Protein AF-A0ABD0PBW5-F1 (afdb_monomer_lite)

Organism: Cirrhinus mrigala (NCBI:txid683832)

Radius of gyration: 19.47 Å; chains: 1; bounding box: 37×63×21 Å

Foldseek 3Di:
DDDPPPVVVVVCPVVVVVVVVVVVVVCVCVVCVVVVVVCCPPVLNVCVVVDVPSVLVVLVVDVVNVVCCVVPVVSVVCSVCVVVVVD

InterPro domains:
  IPR006636 Heat shock chaperonin-binding [SM00727] (32-69)
  IPR015496 Ubiquilin [PTHR10677] (21-87)

pLDDT: mean 75.02, std 13.1, range [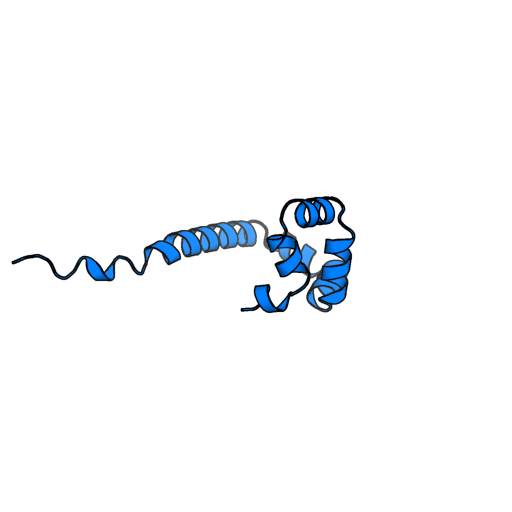41.69, 90.88]

Structure (mmCIF, N/CA/C/O backbone):
data_AF-A0ABD0PBW5-F1
#
_entry.id   AF-A0ABD0PBW5-F1
#
loop_
_atom_site.group_PDB
_atom_site.id
_atom_site.type_symbol
_atom_site.label_atom_id
_atom_site.label_alt_id
_atom_site.label_comp_id
_atom_site.label_asym_id
_atom_site.label_entity_id
_atom_site.label_seq_id
_atom_site.pdbx_PDB_ins_code
_atom_site.Cartn_x
_atom_site.Cartn_y
_atom_site.Cartn_z
_atom_site.occupancy
_atom_site.B_iso_or_equiv
_atom_site.auth_seq_id
_atom_site.auth_comp_id
_atom_site.auth_asym_id
_atom_site.auth_atom_id
_atom_site.pdbx_PDB_model_num
ATOM 1 N N . GLY A 1 1 ? -8.342 50.635 3.751 1.00 41.69 1 GLY A N 1
ATOM 2 C CA . GLY A 1 1 ? -9.160 49.488 3.329 1.00 41.69 1 GLY A CA 1
ATOM 3 C C . GLY A 1 1 ? -8.227 48.350 3.016 1.00 41.69 1 GLY A C 1
ATOM 4 O O . GLY A 1 1 ? -7.623 48.362 1.958 1.00 41.69 1 GLY A O 1
ATOM 5 N N . PHE A 1 2 ? -8.028 47.464 3.986 1.00 52.09 2 PHE A N 1
ATOM 6 C CA . PHE A 1 2 ? -7.218 46.250 3.893 1.00 52.09 2 PHE A CA 1
ATOM 7 C C . PHE A 1 2 ? -8.206 45.082 3.869 1.00 52.09 2 PHE A C 1
ATOM 9 O O . PHE A 1 2 ? -9.036 45.012 4.774 1.00 52.09 2 PHE A O 1
ATOM 16 N N . GLY A 1 3 ? -8.158 44.206 2.863 1.00 51.78 3 GLY A N 1
ATOM 17 C CA . GLY A 1 3 ? -9.077 43.063 2.842 1.00 51.78 3 GLY A CA 1
ATOM 18 C C . GLY A 1 3 ? -9.069 42.130 1.632 1.00 51.78 3 GLY A C 1
ATOM 19 O O . GLY A 1 3 ? -9.874 41.210 1.643 1.00 51.78 3 GLY A O 1
ATOM 20 N N . ASP A 1 4 ? -8.198 42.301 0.630 1.00 51.25 4 ASP A N 1
ATOM 21 C CA . ASP A 1 4 ? -8.316 41.545 -0.636 1.00 51.25 4 ASP A CA 1
ATOM 22 C C . ASP A 1 4 ? -7.090 40.681 -0.995 1.00 51.25 4 ASP A C 1
ATOM 24 O O . ASP A 1 4 ? -6.803 40.447 -2.159 1.00 51.25 4 ASP A O 1
ATOM 28 N N . LEU A 1 5 ? -6.324 40.198 -0.008 1.00 54.84 5 LEU A N 1
ATOM 29 C CA . LEU A 1 5 ? -5.186 39.288 -0.267 1.00 54.84 5 LEU A CA 1
ATOM 30 C C . LEU A 1 5 ? -5.240 37.961 0.509 1.00 54.84 5 LEU A C 1
ATOM 32 O O . LEU A 1 5 ? -4.408 37.086 0.289 1.00 54.84 5 LEU A O 1
ATOM 36 N N . SER A 1 6 ? -6.251 37.749 1.355 1.00 55.72 6 SER A N 1
ATOM 37 C CA . SER A 1 6 ? -6.403 36.497 2.117 1.00 55.72 6 SER A CA 1
ATOM 38 C C . SER A 1 6 ? -7.077 35.366 1.322 1.00 55.72 6 SER A C 1
ATOM 40 O O . SER A 1 6 ? -7.064 34.218 1.761 1.00 55.72 6 SER A O 1
ATOM 42 N N . GLY A 1 7 ? -7.639 35.656 0.141 1.00 47.25 7 GLY A N 1
ATOM 43 C CA . GLY A 1 7 ? -8.321 34.671 -0.711 1.00 47.25 7 GLY A CA 1
ATOM 44 C C . GLY A 1 7 ? -7.389 33.752 -1.511 1.00 47.25 7 GLY A C 1
ATOM 45 O O . GLY A 1 7 ? -7.811 32.681 -1.938 1.00 47.25 7 GLY A O 1
ATOM 46 N N . LEU A 1 8 ? -6.112 34.122 -1.671 1.00 52.62 8 LEU A N 1
ATOM 47 C CA . LEU A 1 8 ? -5.130 33.345 -2.442 1.00 52.62 8 LEU A CA 1
ATOM 48 C C . LEU A 1 8 ? -4.302 32.366 -1.581 1.00 52.62 8 LEU A C 1
ATOM 50 O O . LEU A 1 8 ? -3.470 31.636 -2.105 1.00 52.62 8 LEU A O 1
ATOM 54 N N . ALA A 1 9 ? -4.539 32.309 -0.266 1.00 49.53 9 ALA A N 1
ATOM 55 C CA . ALA A 1 9 ? -3.876 31.359 0.637 1.00 49.53 9 ALA A CA 1
ATOM 56 C C . ALA A 1 9 ? -4.649 30.032 0.804 1.00 49.53 9 ALA A C 1
ATOM 58 O O . ALA A 1 9 ? -4.089 29.038 1.265 1.00 49.53 9 ALA A O 1
ATOM 59 N N . ASN A 1 10 ? -5.926 29.980 0.404 1.00 49.47 10 ASN A N 1
ATOM 60 C CA . ASN A 1 10 ? -6.800 28.826 0.659 1.00 49.47 10 ASN A CA 1
ATOM 61 C C . ASN A 1 10 ? -6.789 27.753 -0.451 1.00 49.47 10 ASN A C 1
ATOM 63 O O . ASN A 1 10 ? -7.391 26.698 -0.286 1.00 49.47 10 ASN A O 1
ATOM 67 N N . LEU A 1 11 ? -6.073 27.975 -1.559 1.00 52.94 11 LEU A N 1
ATOM 68 C CA . LEU A 1 11 ? -5.841 26.949 -2.592 1.00 52.94 11 LEU A CA 1
ATOM 69 C C . LEU A 1 11 ? -4.555 26.131 -2.350 1.00 52.94 11 LEU A C 1
ATOM 71 O O . LEU A 1 11 ? -4.268 25.203 -3.099 1.00 52.94 11 LEU A O 1
ATOM 75 N N . GLY A 1 12 ? -3.795 26.436 -1.289 1.00 52.88 12 GLY A N 1
ATOM 76 C CA . GLY A 1 12 ? -2.545 25.748 -0.940 1.00 52.88 12 GLY A CA 1
ATOM 77 C C . GLY A 1 12 ? -2.644 24.728 0.203 1.00 52.88 12 GLY A C 1
ATOM 78 O O . GLY A 1 12 ? -1.743 23.907 0.356 1.00 52.88 12 GLY A O 1
ATOM 79 N N . MET A 1 13 ? -3.720 24.725 1.001 1.00 54.16 13 MET A N 1
ATOM 80 C CA . MET A 1 13 ? -3.798 23.899 2.223 1.00 54.16 13 MET A CA 1
ATOM 81 C C . MET A 1 13 ? -4.097 22.410 1.986 1.00 54.16 13 MET A C 1
ATOM 83 O O . MET A 1 13 ? -3.702 21.586 2.802 1.00 54.16 13 MET A O 1
ATOM 87 N N . GLY A 1 14 ? -4.708 22.030 0.858 1.00 53.66 14 GLY A N 1
ATOM 88 C CA . GLY A 1 14 ? -4.776 20.616 0.447 1.00 53.66 14 GLY A CA 1
ATOM 89 C C . GLY A 1 14 ? -3.441 20.103 -0.106 1.00 53.66 14 GLY A C 1
ATOM 90 O O . GLY A 1 14 ? -3.083 18.940 0.070 1.00 53.66 14 GLY A O 1
ATOM 91 N N . SER A 1 15 ? -2.662 21.003 -0.717 1.00 55.81 15 SER A N 1
ATOM 92 C CA . SER A 1 15 ? -1.329 20.697 -1.225 1.00 55.81 15 SER A CA 1
ATOM 93 C C . SER A 1 15 ? -0.292 20.624 -0.112 1.00 55.81 15 SER A C 1
ATOM 95 O O . SER A 1 15 ? 0.646 19.866 -0.275 1.00 55.81 15 SER A O 1
ATOM 97 N N . ALA A 1 16 ? -0.420 21.363 0.993 1.00 57.22 16 ALA A N 1
ATOM 98 C CA . ALA A 1 16 ? 0.542 21.306 2.097 1.00 57.22 16 ALA A CA 1
ATOM 99 C C . ALA A 1 16 ? 0.584 19.912 2.745 1.00 57.22 16 ALA A C 1
ATOM 101 O O . ALA A 1 16 ? 1.658 19.337 2.876 1.00 57.22 16 ALA A O 1
ATOM 102 N N . ASN A 1 17 ? -0.578 19.315 3.032 1.00 63.91 17 ASN A N 1
ATOM 103 C CA . ASN A 1 17 ? -0.660 17.949 3.558 1.00 63.91 17 ASN A CA 1
ATOM 104 C C . ASN A 1 17 ? -0.196 16.903 2.537 1.00 63.91 17 ASN A C 1
ATOM 106 O O . ASN A 1 17 ? 0.473 15.942 2.904 1.00 63.91 17 ASN A O 1
ATOM 110 N N . PHE A 1 18 ? -0.518 17.086 1.253 1.00 65.81 18 PHE A N 1
ATOM 111 C CA . PHE A 1 18 ? -0.052 16.184 0.198 1.00 65.81 18 PHE A CA 1
ATOM 112 C C . PHE A 1 18 ? 1.454 16.316 -0.056 1.00 65.81 18 PHE A C 1
ATOM 114 O O . PHE A 1 18 ? 2.128 15.321 -0.283 1.00 65.81 18 PHE A O 1
ATOM 121 N N . MET A 1 19 ? 1.997 17.527 0.015 1.00 73.06 19 MET A N 1
ATOM 122 C CA . MET A 1 19 ? 3.412 17.828 -0.192 1.00 73.06 19 MET A CA 1
ATOM 123 C C . MET A 1 19 ? 4.242 17.385 1.020 1.00 73.06 19 MET A C 1
ATOM 125 O O . MET A 1 19 ? 5.342 16.874 0.842 1.00 73.06 19 MET A O 1
ATOM 129 N N . GLU A 1 20 ? 3.700 17.473 2.236 1.00 76.88 20 GLU A N 1
ATOM 130 C CA . GLU A 1 20 ? 4.305 16.906 3.446 1.00 76.88 20 GLU A CA 1
ATOM 131 C C . GLU A 1 20 ? 4.261 15.370 3.434 1.00 76.88 20 GLU A C 1
ATOM 133 O O . GLU A 1 20 ? 5.281 14.728 3.686 1.00 76.88 20 GLU A O 1
ATOM 138 N N . LEU A 1 21 ? 3.139 14.769 3.018 1.00 77.62 21 LEU A N 1
ATOM 139 C CA . LEU A 1 21 ? 3.033 13.324 2.791 1.00 77.62 21 LEU A CA 1
ATOM 140 C C . LEU A 1 21 ? 3.991 12.855 1.687 1.00 77.62 21 LEU A C 1
ATOM 142 O O . LEU A 1 21 ? 4.657 11.834 1.837 1.00 77.62 21 LEU A O 1
ATOM 146 N N . GLN A 1 22 ? 4.108 13.614 0.596 1.00 76.94 22 GLN A N 1
ATOM 147 C CA . GLN A 1 22 ? 5.035 13.339 -0.498 1.00 76.94 22 GLN A CA 1
ATOM 148 C C . GLN A 1 22 ? 6.486 13.444 -0.028 1.00 76.94 22 GLN A C 1
ATOM 150 O O . GLN A 1 22 ? 7.301 12.614 -0.422 1.00 76.94 22 GLN A O 1
ATOM 155 N N . GLN A 1 23 ? 6.818 14.416 0.826 1.00 79.38 23 GLN A N 1
ATOM 156 C CA . GLN A 1 23 ? 8.150 14.536 1.417 1.00 79.38 23 GLN A CA 1
ATOM 157 C C . GLN A 1 23 ? 8.445 13.408 2.402 1.00 79.38 23 GLN A C 1
ATOM 159 O O . GLN A 1 23 ? 9.564 12.903 2.420 1.00 79.38 23 GLN A O 1
ATOM 164 N N . GLN A 1 24 ? 7.472 12.988 3.208 1.00 79.88 24 GLN A N 1
ATOM 165 C CA . GLN A 1 24 ? 7.638 11.874 4.135 1.00 79.88 24 GLN A CA 1
ATOM 166 C C . GLN A 1 24 ? 7.813 10.552 3.384 1.00 79.88 24 GLN A C 1
ATOM 168 O O . GLN A 1 24 ? 8.743 9.802 3.683 1.00 79.88 24 GLN A O 1
ATOM 173 N N . MET A 1 25 ? 6.993 10.323 2.356 1.00 75.38 25 MET A N 1
ATOM 174 C CA . MET A 1 25 ? 7.153 9.209 1.427 1.00 75.38 25 MET A CA 1
ATOM 175 C C . MET A 1 25 ? 8.513 9.287 0.744 1.00 75.38 25 MET A C 1
ATOM 177 O O . MET A 1 25 ? 9.273 8.340 0.847 1.00 75.38 25 MET A O 1
ATOM 181 N N . GLN A 1 26 ? 8.902 10.417 0.146 1.00 74.56 26 GLN A N 1
ATOM 182 C CA . GLN A 1 26 ? 10.235 10.572 -0.449 1.00 74.56 26 GLN A CA 1
ATOM 183 C C . GLN A 1 26 ? 11.347 10.278 0.548 1.00 74.56 26 GLN A C 1
ATOM 185 O O . GLN A 1 26 ? 12.273 9.571 0.188 1.00 74.56 26 GLN A O 1
ATOM 190 N N . ARG A 1 27 ? 11.262 10.748 1.795 1.00 78.50 27 ARG A N 1
ATOM 191 C CA . ARG A 1 27 ? 12.266 10.451 2.824 1.00 78.50 27 ARG A CA 1
ATOM 192 C C . ARG A 1 27 ? 12.306 8.974 3.184 1.00 78.50 27 ARG A C 1
ATOM 194 O O . ARG A 1 27 ? 13.393 8.460 3.381 1.00 78.50 27 ARG A O 1
ATOM 201 N N . GLN A 1 28 ? 11.173 8.281 3.250 1.00 71.44 28 GLN A N 1
ATOM 202 C CA . GLN A 1 28 ? 11.146 6.833 3.483 1.00 71.44 28 GLN A CA 1
ATOM 203 C C . GLN A 1 28 ? 11.670 6.052 2.277 1.00 71.44 28 GLN A C 1
ATOM 205 O O . GLN A 1 28 ? 12.474 5.136 2.448 1.00 71.44 28 GLN A O 1
ATOM 210 N N . LEU A 1 29 ? 11.291 6.461 1.065 1.00 73.00 29 LEU A N 1
ATOM 211 C CA . LEU A 1 29 ? 11.776 5.866 -0.174 1.00 73.00 29 LEU A CA 1
ATOM 212 C C . LEU A 1 29 ? 13.285 6.132 -0.365 1.00 73.00 29 LEU A C 1
ATOM 214 O O . LEU A 1 29 ? 14.005 5.251 -0.813 1.00 73.00 29 LEU A O 1
ATOM 218 N N . MET A 1 30 ? 13.777 7.312 0.023 1.00 72.88 30 MET A N 1
ATOM 219 C CA . MET A 1 30 ? 15.197 7.696 0.011 1.00 72.88 30 MET A CA 1
ATOM 220 C C . MET A 1 30 ? 15.982 7.148 1.202 1.00 72.88 30 MET A C 1
ATOM 222 O O . MET A 1 30 ? 17.201 7.051 1.116 1.00 72.88 30 MET A O 1
ATOM 226 N N . SER A 1 31 ? 15.318 6.803 2.307 1.00 80.56 31 SER A N 1
ATOM 227 C CA . SER A 1 31 ? 15.966 6.159 3.449 1.00 80.56 31 SER A CA 1
ATOM 228 C C . SER A 1 31 ? 16.306 4.713 3.116 1.00 80.56 31 SER A C 1
ATOM 230 O O . SER A 1 31 ? 17.367 4.259 3.519 1.00 80.56 31 SER A O 1
ATOM 232 N N . ASN A 1 32 ? 15.439 4.023 2.361 1.00 78.81 32 ASN A N 1
ATOM 233 C CA . ASN A 1 32 ? 15.650 2.642 1.923 1.00 78.81 32 ASN A CA 1
ATOM 234 C C . ASN A 1 32 ? 15.385 2.460 0.407 1.00 78.81 32 ASN A C 1
ATOM 236 O O . ASN A 1 32 ? 14.516 1.668 0.018 1.00 78.81 32 ASN A O 1
ATOM 240 N N . PRO A 1 33 ? 16.137 3.144 -0.476 1.00 75.31 33 PRO A N 1
ATOM 241 C CA . PRO A 1 33 ? 15.971 3.023 -1.925 1.00 75.31 33 PRO A CA 1
ATOM 242 C C . PRO A 1 33 ? 16.360 1.624 -2.409 1.00 75.31 33 PRO A C 1
ATOM 244 O O . PRO A 1 33 ? 15.800 1.120 -3.381 1.00 75.31 33 PRO A O 1
ATOM 247 N N . GLU A 1 34 ? 17.269 0.966 -1.689 1.00 83.00 34 GLU A N 1
ATOM 248 C CA . GLU A 1 34 ? 17.677 -0.418 -1.923 1.00 83.00 34 GLU A CA 1
ATOM 249 C C . GLU A 1 34 ? 16.526 -1.388 -1.657 1.00 83.00 34 GLU A C 1
ATOM 251 O O . GLU A 1 34 ? 16.287 -2.278 -2.462 1.00 83.00 34 GLU A O 1
ATOM 256 N N . MET A 1 35 ? 15.747 -1.179 -0.590 1.00 82.25 35 MET A N 1
ATOM 257 C CA . MET A 1 35 ? 14.580 -2.015 -0.291 1.00 82.25 35 MET A CA 1
ATOM 258 C C . MET A 1 35 ? 13.508 -1.875 -1.376 1.00 82.25 35 MET A C 1
ATOM 260 O O . MET A 1 35 ? 12.939 -2.871 -1.809 1.00 82.25 35 MET A O 1
ATOM 264 N N . LEU A 1 36 ? 13.244 -0.655 -1.849 1.00 82.25 36 LEU A N 1
ATOM 265 C CA . LEU A 1 36 ? 12.315 -0.434 -2.962 1.00 82.25 36 LEU A CA 1
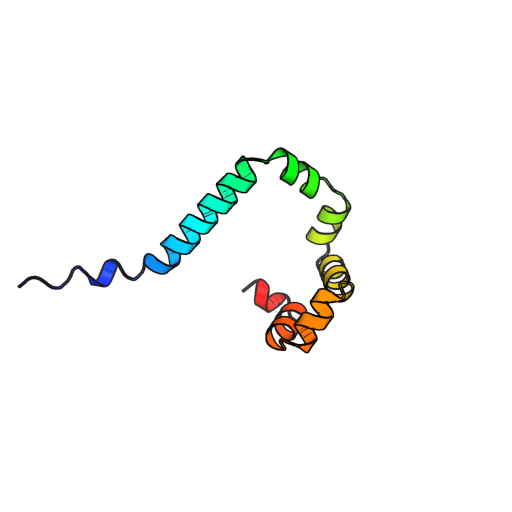ATOM 266 C C . LEU A 1 36 ? 12.790 -1.054 -4.255 1.00 82.25 36 LEU A C 1
ATOM 268 O O . LEU A 1 36 ? 11.988 -1.671 -4.947 1.00 82.25 3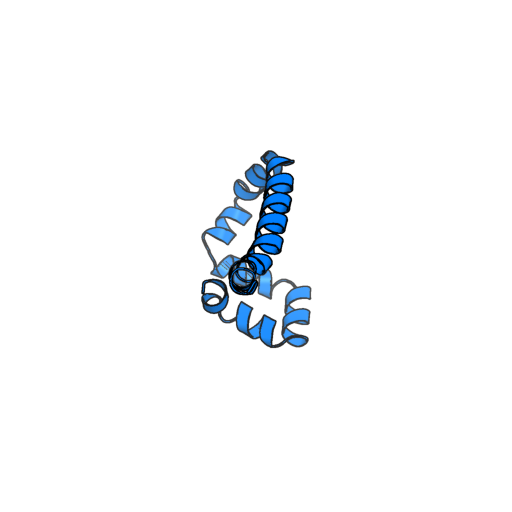6 LEU A O 1
ATOM 272 N N . SER A 1 37 ? 14.070 -0.878 -4.575 1.00 83.38 37 SER A N 1
ATOM 273 C CA . SER A 1 37 ? 14.678 -1.497 -5.748 1.00 83.38 37 SER A CA 1
ATOM 274 C C . SER A 1 37 ? 14.526 -3.008 -5.655 1.00 83.38 37 SER A C 1
ATOM 276 O O . SER A 1 37 ? 13.955 -3.605 -6.550 1.00 83.38 37 SER A O 1
ATOM 278 N N . GLN A 1 38 ? 14.842 -3.604 -4.508 1.00 84.56 38 GLN A N 1
ATOM 279 C CA . GLN A 1 38 ? 14.719 -5.040 -4.279 1.00 84.56 38 GLN A CA 1
ATOM 280 C C . GLN A 1 38 ? 13.268 -5.551 -4.353 1.00 84.56 38 GLN A C 1
ATOM 282 O O . GLN A 1 38 ? 13.017 -6.659 -4.827 1.00 84.56 38 GLN A O 1
ATOM 287 N N . ILE A 1 39 ? 12.296 -4.749 -3.911 1.00 85.25 39 ILE A N 1
ATOM 288 C CA . ILE A 1 39 ? 10.865 -5.051 -4.047 1.00 85.25 39 ILE A CA 1
ATOM 289 C C . ILE A 1 39 ? 10.429 -4.922 -5.512 1.00 85.25 39 ILE A C 1
ATOM 291 O O . ILE A 1 39 ? 9.732 -5.799 -6.003 1.00 85.25 39 ILE A O 1
ATOM 295 N N . MET A 1 40 ? 10.849 -3.882 -6.236 1.00 83.12 40 MET A N 1
ATOM 296 C CA . MET A 1 40 ? 10.535 -3.697 -7.662 1.00 83.12 40 MET A CA 1
ATOM 297 C C . MET A 1 40 ? 11.266 -4.687 -8.575 1.00 83.12 40 MET A C 1
ATOM 299 O O . MET A 1 40 ? 10.784 -5.006 -9.658 1.00 83.12 40 MET A O 1
ATOM 303 N N . GLU A 1 41 ? 12.414 -5.191 -8.144 1.00 87.44 41 GLU A N 1
ATOM 304 C CA . GLU A 1 41 ? 13.148 -6.278 -8.784 1.00 87.44 41 GLU A CA 1
ATOM 305 C C . GLU A 1 41 ? 12.556 -7.646 -8.433 1.00 87.44 41 GLU A C 1
ATOM 307 O O . GLU A 1 41 ? 12.907 -8.650 -9.053 1.00 87.44 41 GLU A O 1
ATOM 312 N N . ASN A 1 42 ? 11.622 -7.710 -7.476 1.00 90.88 42 ASN A N 1
ATOM 313 C CA . ASN A 1 42 ? 10.932 -8.947 -7.177 1.00 90.88 42 ASN A CA 1
ATOM 314 C C . ASN A 1 42 ? 10.010 -9.310 -8.357 1.00 90.88 42 ASN A C 1
ATOM 316 O O . ASN A 1 42 ? 9.094 -8.547 -8.688 1.00 90.88 42 ASN A O 1
ATOM 320 N N . PRO A 1 43 ? 10.182 -10.491 -8.975 1.00 86.19 43 PRO A N 1
ATOM 321 C CA . PRO A 1 43 ? 9.395 -10.895 -10.137 1.00 86.19 43 PRO A CA 1
ATOM 322 C C . PRO A 1 43 ? 7.896 -10.978 -9.826 1.00 86.19 43 PRO A C 1
ATOM 324 O O . PRO A 1 43 ? 7.070 -10.770 -10.715 1.00 86.19 43 PRO A O 1
ATOM 327 N N . LEU A 1 44 ? 7.524 -11.228 -8.565 1.00 86.38 44 LEU A N 1
ATOM 328 C CA . LEU A 1 44 ? 6.132 -11.202 -8.125 1.00 86.38 44 LEU A CA 1
ATOM 329 C C . LEU A 1 44 ? 5.545 -9.791 -8.223 1.00 86.38 44 LEU A C 1
ATOM 331 O O . LEU A 1 44 ? 4.439 -9.617 -8.726 1.00 86.38 44 LEU A O 1
ATOM 335 N N . VAL A 1 45 ? 6.297 -8.785 -7.782 1.00 87.44 45 VAL A N 1
ATOM 336 C CA . VAL A 1 45 ? 5.872 -7.380 -7.803 1.00 87.44 45 VAL A CA 1
ATOM 337 C C . VAL A 1 45 ? 5.825 -6.860 -9.235 1.00 87.44 45 VAL A C 1
ATOM 339 O O . VAL A 1 45 ? 4.846 -6.218 -9.606 1.00 87.44 45 VAL A O 1
ATOM 342 N N . GLN A 1 46 ? 6.805 -7.210 -10.073 1.00 86.50 46 GLN A N 1
ATOM 343 C CA . GLN A 1 46 ? 6.763 -6.902 -11.508 1.00 86.50 46 GLN A CA 1
ATOM 344 C C . GLN A 1 46 ? 5.549 -7.528 -12.184 1.00 86.50 46 GLN A C 1
ATOM 346 O O . GLN A 1 46 ? 4.846 -6.860 -12.940 1.00 86.50 46 GLN A O 1
ATOM 351 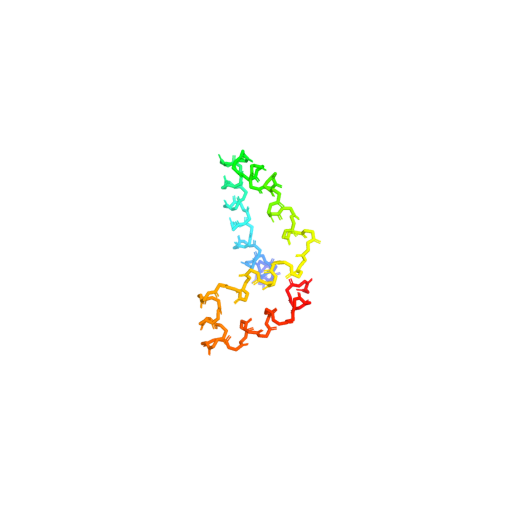N N . SER A 1 47 ? 5.260 -8.791 -11.869 1.00 87.38 47 SER A N 1
ATOM 352 C CA . SER A 1 47 ? 4.082 -9.478 -12.396 1.00 87.38 47 SER A CA 1
ATOM 353 C C . SER A 1 47 ? 2.795 -8.804 -11.932 1.00 87.38 47 SER A C 1
ATOM 355 O O . SER A 1 47 ? 1.846 -8.730 -12.702 1.00 87.38 47 SER A O 1
ATOM 357 N N . MET A 1 48 ? 2.762 -8.279 -10.708 1.00 86.06 48 MET A N 1
ATOM 358 C CA . MET A 1 48 ? 1.602 -7.597 -10.135 1.00 86.06 48 MET A CA 1
ATOM 359 C C . MET A 1 48 ? 1.400 -6.198 -10.738 1.00 86.06 48 MET A C 1
ATOM 361 O O . MET A 1 48 ? 0.272 -5.808 -11.019 1.00 86.06 48 MET A O 1
ATOM 365 N N . MET A 1 49 ? 2.484 -5.458 -10.991 1.00 83.19 49 MET A N 1
ATOM 366 C CA . MET A 1 49 ? 2.448 -4.148 -11.653 1.00 83.19 49 MET A CA 1
ATOM 367 C C . MET A 1 49 ? 2.126 -4.258 -13.147 1.00 83.19 49 MET A C 1
ATOM 369 O O . MET A 1 49 ? 1.382 -3.441 -13.682 1.00 83.19 49 MET A O 1
ATOM 373 N N . SER A 1 50 ? 2.666 -5.276 -13.818 1.00 88.25 50 SER A N 1
ATOM 374 C CA . SER A 1 50 ? 2.410 -5.538 -15.235 1.00 88.25 50 SER A CA 1
ATOM 375 C C . SER A 1 50 ? 1.032 -6.152 -15.477 1.00 88.25 50 SER A C 1
ATOM 377 O O . SER A 1 50 ? 0.489 -5.996 -16.569 1.00 88.25 50 SER A O 1
ATOM 379 N N . ASN A 1 51 ? 0.470 -6.859 -14.489 1.00 87.56 51 ASN A N 1
ATOM 380 C CA . ASN A 1 51 ? -0.812 -7.545 -14.609 1.00 87.56 51 ASN A CA 1
ATOM 381 C C . ASN A 1 51 ? -1.774 -7.074 -13.510 1.00 87.56 51 ASN A C 1
ATOM 383 O O . ASN A 1 51 ? -1.780 -7.637 -12.410 1.00 87.56 51 ASN A O 1
ATOM 387 N N . PRO A 1 52 ? -2.650 -6.097 -13.806 1.00 76.31 52 PRO A N 1
ATOM 388 C CA . PRO A 1 52 ? -3.664 -5.648 -12.852 1.00 76.31 52 PRO A CA 1
ATOM 389 C C . PRO A 1 52 ? -4.605 -6.784 -12.421 1.00 76.31 52 PRO A C 1
ATOM 391 O O . PRO A 1 52 ? -5.126 -6.768 -11.309 1.00 76.31 52 PRO A O 1
ATOM 394 N N . ASP A 1 53 ? -4.769 -7.806 -13.265 1.00 86.19 53 ASP A N 1
ATOM 395 C CA . ASP A 1 53 ? -5.527 -9.017 -12.950 1.00 86.19 53 ASP A CA 1
ATOM 396 C C . ASP A 1 53 ? -4.897 -9.818 -11.797 1.00 86.19 53 ASP A C 1
ATOM 398 O O . ASP A 1 53 ? -5.586 -10.210 -10.857 1.00 86.19 53 ASP A O 1
ATOM 402 N N . LEU A 1 54 ? -3.565 -9.972 -11.799 1.00 85.75 54 LEU A N 1
ATOM 403 C CA . LEU A 1 54 ? -2.835 -10.628 -10.710 1.00 85.75 54 LEU A CA 1
ATOM 404 C C . LEU A 1 54 ? -2.942 -9.819 -9.414 1.00 85.75 54 LEU A C 1
ATOM 406 O O . LEU A 1 54 ? -3.141 -10.384 -8.338 1.00 85.75 54 LEU A O 1
ATOM 410 N N . MET A 1 55 ? -2.849 -8.490 -9.519 1.00 82.00 55 MET A N 1
ATOM 411 C CA . MET A 1 55 ? -3.034 -7.599 -8.377 1.00 82.00 55 MET A CA 1
ATOM 412 C C . MET A 1 55 ? -4.429 -7.771 -7.764 1.00 82.00 55 MET A C 1
ATOM 414 O O . MET A 1 55 ? -4.556 -7.958 -6.553 1.00 82.00 55 MET A O 1
ATOM 418 N N . ARG A 1 56 ? -5.470 -7.796 -8.602 1.00 81.25 56 ARG A N 1
ATOM 419 C CA . ARG A 1 56 ? -6.853 -8.037 -8.179 1.00 81.25 56 ARG A CA 1
ATOM 420 C C . ARG A 1 56 ? -7.019 -9.409 -7.531 1.00 81.25 56 ARG A C 1
ATOM 422 O O . ARG A 1 56 ? -7.655 -9.501 -6.486 1.00 81.25 56 ARG A O 1
ATOM 429 N N . GLN A 1 57 ? -6.430 -10.457 -8.103 1.00 84.44 57 GLN A N 1
ATOM 430 C CA . GLN A 1 57 ? -6.492 -11.808 -7.541 1.00 84.44 57 GLN A CA 1
ATOM 431 C C . GLN A 1 57 ? -5.857 -11.877 -6.153 1.00 84.44 57 GLN A C 1
ATOM 433 O O . GLN A 1 57 ? -6.458 -12.451 -5.255 1.00 84.44 57 GLN A O 1
ATOM 438 N N . MET A 1 58 ? -4.704 -11.240 -5.941 1.00 85.25 58 MET A N 1
ATOM 439 C CA . MET A 1 58 ? -4.070 -11.151 -4.619 1.00 85.25 58 MET A CA 1
ATOM 440 C C . MET A 1 58 ? -4.933 -10.390 -3.608 1.00 85.25 58 MET A C 1
ATOM 442 O O . MET A 1 58 ? -5.050 -10.803 -2.456 1.00 85.25 58 MET A O 1
ATOM 446 N N . ILE A 1 59 ? -5.555 -9.287 -4.035 1.00 83.06 59 ILE A N 1
ATOM 447 C CA . ILE A 1 59 ? -6.443 -8.494 -3.180 1.00 83.06 59 ILE A CA 1
ATOM 448 C C . ILE A 1 59 ? -7.666 -9.317 -2.769 1.00 83.06 59 ILE A C 1
ATOM 450 O O . ILE A 1 59 ? -7.988 -9.376 -1.589 1.00 83.06 59 ILE A O 1
ATOM 454 N N . VAL A 1 60 ? -8.319 -9.993 -3.714 1.00 82.31 60 VAL A N 1
ATOM 455 C CA . VAL A 1 60 ? -9.476 -10.853 -3.427 1.00 82.31 60 VAL A CA 1
ATOM 456 C C . VAL A 1 60 ? -9.063 -12.099 -2.639 1.00 82.31 60 VAL A C 1
ATOM 458 O O . VAL A 1 60 ? -9.826 -12.568 -1.801 1.00 82.31 60 VAL A O 1
ATOM 461 N N . ALA A 1 61 ? -7.856 -12.624 -2.853 1.00 86.31 61 ALA A N 1
ATOM 462 C CA . ALA A 1 61 ? -7.313 -13.750 -2.095 1.00 86.31 61 ALA A CA 1
ATOM 463 C C . ALA A 1 61 ? -6.939 -13.381 -0.650 1.00 86.31 61 ALA A C 1
ATOM 465 O O . ALA A 1 61 ? -6.775 -14.277 0.178 1.00 86.31 61 ALA A O 1
ATOM 466 N N . ASN A 1 62 ? -6.818 -12.090 -0.323 1.00 88.31 62 ASN A N 1
ATOM 467 C CA . ASN A 1 62 ? -6.543 -11.647 1.035 1.00 88.31 62 ASN A CA 1
ATOM 468 C C . ASN A 1 62 ? -7.842 -11.634 1.875 1.00 88.31 62 ASN A C 1
ATOM 470 O O . ASN A 1 62 ? -8.728 -10.811 1.625 1.00 88.31 62 ASN A O 1
ATOM 474 N N . PRO A 1 63 ? -7.962 -12.473 2.922 1.00 84.62 63 PRO A N 1
ATOM 475 C CA . PRO A 1 63 ? -9.166 -12.536 3.752 1.00 84.62 63 PRO A CA 1
ATOM 476 C C . PRO A 1 63 ? -9.467 -11.215 4.473 1.00 84.62 63 PRO A C 1
ATOM 478 O O . PRO A 1 63 ? -10.629 -10.890 4.696 1.00 84.62 63 PRO A O 1
ATOM 481 N N . GLN A 1 64 ? -8.449 -10.407 4.789 1.00 87.00 64 GLN A N 1
ATOM 482 C CA . GLN A 1 64 ? -8.661 -9.090 5.401 1.00 87.00 64 GLN A CA 1
ATOM 483 C C . GLN A 1 64 ? -9.355 -8.124 4.438 1.00 87.00 64 GLN A C 1
ATOM 485 O O . GLN A 1 64 ? -10.177 -7.311 4.857 1.00 87.00 64 GLN A O 1
ATOM 490 N N . MET A 1 65 ? -9.047 -8.229 3.145 1.00 84.88 65 MET A N 1
ATOM 491 C CA . MET A 1 65 ? -9.687 -7.418 2.116 1.00 84.88 65 MET A CA 1
ATOM 492 C C . MET A 1 65 ? -11.119 -7.870 1.876 1.00 84.88 65 MET A C 1
ATOM 494 O O . MET A 1 65 ? -11.988 -7.014 1.765 1.00 84.88 65 MET A O 1
ATOM 498 N N . GLN A 1 66 ? -11.394 -9.177 1.899 1.00 86.25 66 GLN A N 1
ATOM 499 C CA . GLN A 1 66 ? -12.771 -9.680 1.861 1.00 86.25 66 GLN A CA 1
ATOM 500 C C . GLN A 1 66 ? -13.596 -9.112 3.023 1.00 86.25 66 GLN A C 1
ATOM 502 O O . GLN A 1 66 ? -14.653 -8.531 2.792 1.00 86.25 66 GLN A O 1
ATOM 507 N N . GLN A 1 67 ? -13.059 -9.141 4.247 1.00 89.06 67 GLN A N 1
ATOM 508 C CA . GLN A 1 67 ? -13.719 -8.536 5.406 1.00 89.06 67 GLN A CA 1
ATOM 509 C C . GLN A 1 67 ? -13.920 -7.026 5.246 1.00 89.06 67 GLN A C 1
ATOM 511 O O . GLN A 1 67 ? -14.940 -6.491 5.676 1.00 89.06 67 GLN A O 1
ATOM 516 N N . LEU A 1 68 ? -12.967 -6.316 4.638 1.00 86.69 68 LEU A N 1
ATOM 517 C CA . LEU A 1 68 ? -13.121 -4.891 4.354 1.00 86.69 68 LEU A CA 1
ATOM 518 C C . LEU A 1 68 ? -14.206 -4.633 3.306 1.00 86.69 68 LEU A C 1
ATOM 520 O O . LEU A 1 68 ? -14.962 -3.687 3.464 1.00 86.69 68 LEU A O 1
ATOM 524 N N . MET A 1 69 ? -14.303 -5.465 2.269 1.00 85.81 69 MET A N 1
ATOM 525 C CA . MET A 1 69 ? -15.337 -5.371 1.234 1.00 85.81 69 MET A CA 1
ATOM 526 C C . MET A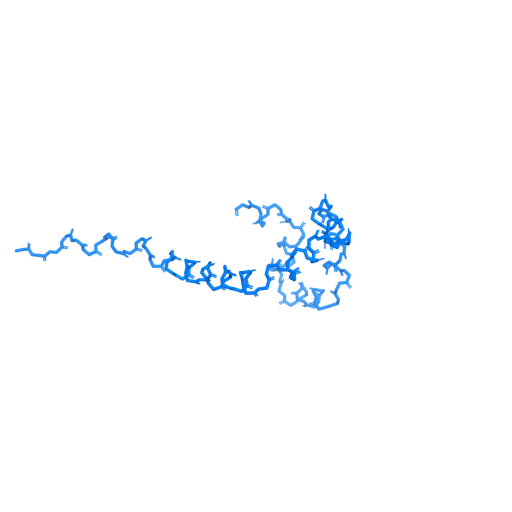 1 69 ? -16.730 -5.662 1.797 1.00 85.81 69 MET A C 1
ATOM 528 O O . MET A 1 69 ? -17.693 -5.002 1.418 1.00 85.81 69 MET A O 1
ATOM 532 N N . GLU A 1 70 ? -16.834 -6.615 2.724 1.00 85.62 70 GLU A N 1
ATOM 533 C CA . GLU A 1 70 ? -18.080 -6.922 3.431 1.00 85.62 70 GLU A CA 1
ATOM 534 C C . GLU A 1 70 ? -18.488 -5.801 4.392 1.00 85.62 70 GLU A C 1
ATOM 536 O O . GLU A 1 70 ? -19.670 -5.494 4.539 1.00 85.62 70 GLU A O 1
ATOM 541 N N . ARG A 1 71 ? -17.511 -5.175 5.054 1.00 90.75 71 ARG A N 1
ATOM 542 C CA . ARG A 1 71 ? -17.756 -4.117 6.045 1.00 90.75 71 ARG A CA 1
ATOM 543 C C . ARG A 1 71 ? -17.866 -2.726 5.434 1.00 90.75 71 ARG A C 1
ATOM 545 O O . ARG A 1 71 ? -18.439 -1.844 6.068 1.00 90.75 71 ARG A O 1
ATOM 552 N N . ASN A 1 72 ? -17.296 -2.517 4.254 1.00 85.19 72 ASN A N 1
ATOM 553 C CA . ASN A 1 72 ? -17.263 -1.241 3.563 1.00 85.19 72 ASN A CA 1
ATOM 554 C C . ASN A 1 72 ? -17.571 -1.432 2.061 1.00 85.19 72 ASN A C 1
ATOM 556 O O . ASN A 1 72 ? -16.680 -1.776 1.274 1.00 85.19 72 ASN A O 1
ATOM 560 N N . PRO A 1 73 ? -18.823 -1.182 1.638 1.00 82.25 73 PRO A N 1
ATOM 561 C CA . PRO A 1 73 ? -19.225 -1.347 0.247 1.00 82.25 73 PRO A CA 1
ATOM 562 C C . PRO A 1 73 ? -18.494 -0.390 -0.707 1.00 82.25 73 PRO A C 1
ATOM 564 O O . PRO A 1 73 ? -18.282 -0.757 -1.860 1.00 82.25 73 PRO A O 1
ATOM 567 N N . GLU A 1 74 ? -18.025 0.783 -0.258 1.00 84.00 74 GLU A N 1
ATOM 568 C CA . GLU A 1 74 ? -17.225 1.690 -1.101 1.00 84.00 74 GLU A CA 1
ATOM 569 C C . GLU A 1 74 ? -15.885 1.061 -1.493 1.00 84.00 74 GLU A C 1
ATOM 571 O O . GLU A 1 74 ? -15.496 1.112 -2.659 1.00 84.00 74 GLU A O 1
ATOM 576 N N . ILE A 1 75 ? -15.222 0.377 -0.552 1.00 82.06 75 ILE A N 1
ATOM 577 C CA . ILE A 1 75 ? -13.993 -0.383 -0.827 1.00 82.06 75 ILE A CA 1
ATOM 578 C C . ILE A 1 75 ? -14.288 -1.481 -1.852 1.00 82.06 75 ILE A C 1
ATOM 580 O O . ILE A 1 75 ? -13.544 -1.650 -2.816 1.00 82.06 75 ILE A O 1
ATOM 584 N N . SER A 1 76 ? -15.403 -2.200 -1.689 1.00 81.00 76 SER A N 1
ATOM 585 C CA . SER A 1 76 ? -15.826 -3.211 -2.659 1.00 81.00 76 SER A CA 1
ATOM 586 C C . SER A 1 76 ? -16.015 -2.618 -4.058 1.00 81.00 76 SER A C 1
ATOM 588 O O . SER A 1 76 ? -15.518 -3.182 -5.033 1.00 81.00 76 SER A O 1
ATOM 590 N N . HIS A 1 77 ? -16.658 -1.454 -4.177 1.00 83.19 77 HIS A N 1
ATOM 591 C CA . HIS A 1 77 ? -16.854 -0.781 -5.460 1.00 83.19 77 HIS A CA 1
ATOM 592 C C . HIS A 1 77 ? -15.544 -0.315 -6.095 1.00 83.19 77 HIS A C 1
ATOM 594 O O . HIS A 1 77 ? -15.366 -0.509 -7.296 1.00 83.19 77 HIS A O 1
ATOM 600 N N . MET A 1 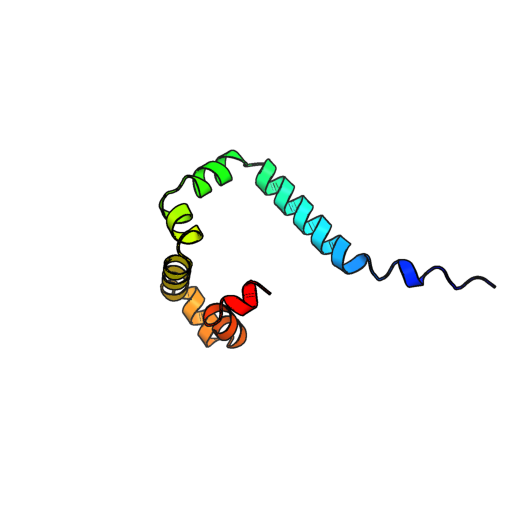78 ? -14.611 0.229 -5.314 1.00 78.88 78 MET A N 1
ATOM 601 C CA . MET A 1 78 ? -13.303 0.661 -5.817 1.00 78.88 78 MET A CA 1
ATOM 602 C C . MET A 1 78 ? -12.445 -0.519 -6.297 1.00 78.88 78 MET A C 1
ATOM 604 O O . MET A 1 78 ? -11.793 -0.435 -7.332 1.00 78.88 78 MET A O 1
ATOM 608 N N . LEU A 1 79 ? -12.471 -1.647 -5.584 1.00 77.44 79 LEU A N 1
ATOM 609 C CA . LEU A 1 79 ? -11.714 -2.847 -5.960 1.00 77.44 79 LEU A CA 1
ATOM 610 C C . LEU A 1 79 ? -12.326 -3.589 -7.148 1.00 77.44 79 LEU A C 1
ATOM 612 O O . LEU A 1 79 ? -11.610 -4.181 -7.957 1.00 77.44 79 LEU A O 1
ATOM 616 N N . ASN A 1 80 ? -13.655 -3.563 -7.266 1.00 74.81 80 ASN A N 1
ATOM 617 C CA . ASN A 1 80 ? -14.339 -4.123 -8.423 1.00 74.81 80 ASN A CA 1
ATOM 618 C C . ASN A 1 80 ? -14.185 -3.241 -9.670 1.00 74.81 80 ASN A C 1
ATOM 620 O O . ASN A 1 80 ? -14.144 -3.796 -10.771 1.00 74.81 80 ASN A O 1
ATOM 624 N N . ASN A 1 81 ? -14.029 -1.922 -9.493 1.00 74.62 81 ASN A N 1
ATOM 625 C CA . ASN A 1 81 ? -13.863 -0.931 -10.556 1.00 74.62 81 ASN A CA 1
ATOM 626 C C . ASN A 1 81 ? -12.511 -0.198 -10.445 1.00 74.62 81 ASN A C 1
ATOM 628 O O . ASN A 1 81 ? -12.471 0.955 -10.011 1.00 74.62 81 ASN A O 1
ATOM 632 N N . PRO A 1 82 ? -11.405 -0.816 -10.896 1.00 61.34 82 PRO A N 1
ATOM 633 C CA . PRO A 1 82 ? -10.068 -0.213 -10.843 1.00 61.34 82 PRO A CA 1
ATOM 634 C C . PRO A 1 82 ? -9.938 1.095 -11.646 1.00 61.34 82 PRO A C 1
ATOM 636 O O . PRO A 1 82 ? -9.016 1.870 -11.409 1.00 61.34 82 PRO A O 1
ATOM 639 N N . GLU A 1 83 ? -10.868 1.370 -12.565 1.00 71.62 83 GLU A N 1
ATOM 640 C CA . GLU A 1 83 ? -10.970 2.651 -13.280 1.00 71.62 83 GLU A CA 1
ATOM 641 C C . GLU A 1 83 ? -11.213 3.834 -12.328 1.00 71.62 83 GLU A C 1
ATOM 643 O O . GLU A 1 83 ? -10.667 4.908 -12.556 1.00 71.62 83 GLU A O 1
ATOM 648 N N . LEU A 1 84 ? -11.941 3.633 -11.219 1.00 64.50 84 LEU A N 1
ATOM 649 C CA . LEU A 1 84 ? -12.162 4.675 -10.205 1.00 64.50 84 LEU A CA 1
ATOM 650 C C . LEU A 1 84 ? -10.879 5.053 -9.457 1.00 64.50 84 LEU A C 1
ATOM 652 O O . LEU A 1 84 ? -10.789 6.157 -8.939 1.00 64.50 84 LEU A O 1
ATOM 656 N N . MET A 1 85 ? -9.892 4.154 -9.389 1.00 62.19 85 MET A N 1
ATOM 657 C CA . MET A 1 85 ? -8.597 4.451 -8.765 1.00 62.19 85 MET A CA 1
ATOM 658 C C . MET A 1 85 ? -7.622 5.154 -9.717 1.00 62.19 85 MET A C 1
ATOM 660 O O . MET A 1 85 ? -6.611 5.687 -9.268 1.00 62.19 85 MET A O 1
ATOM 664 N N . ARG A 1 86 ? -7.891 5.116 -11.029 1.00 61.16 86 ARG A N 1
ATOM 665 C CA . ARG A 1 86 ? -7.075 5.767 -12.066 1.00 61.16 86 ARG A CA 1
ATOM 666 C C . ARG A 1 86 ? -7.525 7.196 -12.388 1.00 61.16 86 ARG A C 1
ATOM 668 O O . ARG A 1 86 ? -6.804 7.862 -13.131 1.00 61.16 86 ARG A O 1
ATOM 675 N N . GLN A 1 87 ? -8.690 7.622 -11.896 1.00 52.38 87 GLN A N 1
ATOM 676 C CA . GLN A 1 87 ? -9.307 8.915 -12.204 1.00 52.38 87 GLN A CA 1
ATOM 677 C C . GLN A 1 87 ? -8.987 9.990 -11.163 1.00 52.38 87 GLN A C 1
ATOM 679 O O . GLN A 1 87 ? -8.817 9.636 -9.976 1.00 52.38 87 GLN A O 1
#

Sequence (87 aa):
GFGDLSGLANLGMGSANFMELQQQMQRQLMSNPEMLSQIMENPLVQSMMSNPDLMRQMIVANPQMQQLMERNPEISHMLNNPELMRQ

Secondary structure (DSSP, 8-state):
---SSGGGSTTSHHHHHHHHHHHHHHHHHHHSHHHHHHHHTSHHHHHHHH-HHHHHHHHHH-HHHHHHHHH-HHHHHHHH-THHHH-